Protein AF-A0A832SHQ2-F1 (afdb_monomer_lite)

Structure (mmCIF, N/CA/C/O backbone):
data_AF-A0A832SHQ2-F1
#
_entry.id   AF-A0A832SHQ2-F1
#
loop_
_atom_site.group_PDB
_atom_site.id
_atom_site.type_symbol
_atom_site.label_atom_id
_atom_site.label_alt_id
_atom_site.label_comp_id
_atom_site.label_asym_id
_atom_site.label_entity_id
_atom_site.label_seq_id
_atom_site.pdbx_PDB_ins_code
_atom_site.Cartn_x
_atom_site.Cartn_y
_atom_site.Cartn_z
_atom_site.occupancy
_atom_site.B_iso_or_equiv
_atom_site.auth_seq_id
_atom_site.auth_comp_id
_atom_site.auth_asym_id
_atom_site.auth_atom_id
_atom_site.pdbx_PDB_model_num
ATOM 1 N N . MET A 1 1 ? 9.552 -5.485 8.564 1.00 61.75 1 MET A N 1
ATOM 2 C CA . MET A 1 1 ? 8.106 -5.650 8.291 1.00 61.75 1 MET A CA 1
ATOM 3 C C . MET A 1 1 ? 7.913 -5.801 6.796 1.00 61.75 1 MET A C 1
ATOM 5 O O . MET A 1 1 ? 8.548 -5.066 6.052 1.00 61.75 1 MET A O 1
ATOM 9 N N . THR A 1 2 ? 7.094 -6.752 6.356 1.00 87.62 2 THR A N 1
ATOM 10 C CA . THR A 1 2 ? 6.711 -6.878 4.942 1.00 87.62 2 THR A CA 1
ATOM 11 C C . THR A 1 2 ? 5.451 -6.054 4.672 1.00 87.62 2 THR A C 1
ATOM 13 O O . THR A 1 2 ? 4.715 -5.717 5.604 1.00 87.62 2 THR A O 1
ATOM 16 N N . ALA A 1 3 ? 5.182 -5.735 3.402 1.00 86.06 3 ALA A N 1
ATOM 17 C CA . ALA A 1 3 ? 4.005 -4.953 3.011 1.00 86.06 3 ALA A CA 1
ATOM 18 C C . ALA A 1 3 ? 2.683 -5.587 3.490 1.00 86.06 3 ALA A C 1
ATOM 20 O O . ALA A 1 3 ? 1.771 -4.873 3.894 1.00 86.06 3 ALA A O 1
ATOM 21 N N . GLY A 1 4 ? 2.604 -6.924 3.532 1.00 89.94 4 GLY A N 1
ATOM 22 C CA . GLY A 1 4 ? 1.423 -7.639 4.027 1.00 89.94 4 GLY A CA 1
ATOM 23 C C . GLY A 1 4 ? 1.140 -7.394 5.511 1.00 89.94 4 GLY A C 1
ATOM 24 O O . GLY A 1 4 ? -0.008 -7.179 5.888 1.00 89.94 4 GLY A O 1
ATOM 25 N N . THR A 1 5 ? 2.178 -7.351 6.355 1.00 92.12 5 THR A N 1
ATOM 26 C CA . THR A 1 5 ? 2.012 -7.029 7.781 1.00 92.12 5 THR A CA 1
ATOM 27 C C . THR A 1 5 ? 1.506 -5.602 7.971 1.00 92.12 5 THR A C 1
ATOM 29 O O . THR A 1 5 ? 0.611 -5.377 8.778 1.00 92.12 5 THR A O 1
ATOM 32 N N . VAL A 1 6 ? 2.039 -4.640 7.211 1.00 90.56 6 VAL A N 1
ATOM 33 C CA . VAL A 1 6 ? 1.585 -3.241 7.274 1.00 90.56 6 VAL A CA 1
ATOM 34 C C . VAL A 1 6 ? 0.123 -3.125 6.840 1.00 90.56 6 VAL A C 1
ATOM 36 O O . VAL A 1 6 ? -0.672 -2.500 7.539 1.00 90.56 6 VAL A O 1
ATOM 39 N N . ALA A 1 7 ? -0.248 -3.774 5.733 1.00 90.25 7 ALA A N 1
ATOM 40 C CA . ALA A 1 7 ? -1.612 -3.759 5.217 1.00 90.25 7 ALA A CA 1
ATOM 41 C C . ALA A 1 7 ? -2.618 -4.324 6.230 1.00 90.25 7 ALA A C 1
ATOM 43 O O . ALA A 1 7 ? -3.666 -3.723 6.444 1.00 90.25 7 ALA A O 1
ATOM 44 N N . ALA A 1 8 ? -2.285 -5.435 6.897 1.00 92.25 8 ALA A N 1
ATOM 45 C CA . ALA A 1 8 ? -3.146 -6.024 7.920 1.00 92.25 8 ALA A CA 1
ATOM 46 C C . ALA A 1 8 ? -3.385 -5.072 9.105 1.00 92.25 8 ALA A C 1
ATOM 48 O O . ALA A 1 8 ? -4.518 -4.952 9.570 1.00 92.25 8 ALA A O 1
ATOM 49 N N . ILE A 1 9 ? -2.346 -4.364 9.566 1.00 92.75 9 ILE A N 1
ATOM 50 C CA . ILE A 1 9 ? -2.460 -3.386 10.660 1.00 92.75 9 ILE A CA 1
ATOM 51 C C . ILE A 1 9 ? -3.358 -2.218 10.233 1.00 92.75 9 ILE A C 1
ATOM 53 O O . ILE A 1 9 ? -4.324 -1.912 10.925 1.00 92.75 9 ILE A O 1
ATOM 57 N N . ILE A 1 10 ? -3.088 -1.617 9.069 1.00 91.50 10 ILE A N 1
ATOM 58 C CA . ILE A 1 10 ? -3.862 -0.474 8.560 1.00 91.50 10 ILE A CA 1
ATOM 59 C C . ILE A 1 10 ? -5.334 -0.857 8.355 1.00 91.50 10 ILE A C 1
ATOM 61 O O . ILE A 1 10 ? -6.218 -0.130 8.797 1.00 91.50 10 ILE A O 1
ATOM 65 N N . LEU A 1 11 ? -5.615 -2.010 7.738 1.00 91.94 11 LEU A N 1
ATOM 66 C CA . LEU A 1 11 ? -6.987 -2.484 7.522 1.00 91.94 11 LEU A CA 1
ATOM 67 C C . LEU A 1 11 ? -7.726 -2.729 8.842 1.00 91.94 11 LEU A C 1
ATOM 69 O O . LEU A 1 11 ? -8.889 -2.354 8.970 1.00 91.94 11 LEU A O 1
ATOM 73 N N . THR A 1 12 ? -7.055 -3.325 9.829 1.00 93.88 12 THR A N 1
ATOM 74 C CA . THR A 1 12 ? -7.645 -3.564 11.154 1.00 93.88 12 THR A CA 1
ATOM 75 C C . THR A 1 12 ? -7.963 -2.246 11.860 1.00 93.88 12 THR A C 1
ATOM 77 O O . THR A 1 12 ? -9.049 -2.101 12.419 1.00 93.88 12 THR A O 1
ATOM 80 N N . ASP A 1 13 ? -7.060 -1.266 11.798 1.00 92.38 13 ASP A N 1
ATOM 81 C CA . ASP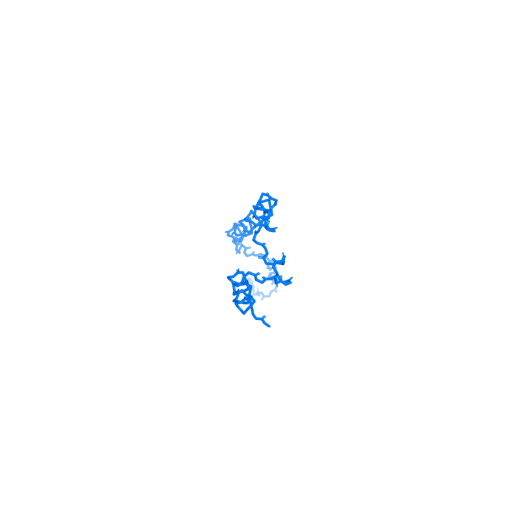 A 1 13 ? -7.275 0.052 12.402 1.00 92.38 13 ASP A CA 1
ATOM 82 C C . ASP A 1 13 ? -8.417 0.818 11.726 1.00 92.38 13 ASP A C 1
ATOM 84 O O . ASP A 1 13 ? -9.242 1.402 12.428 1.00 92.38 13 ASP A O 1
ATOM 88 N N . ILE A 1 14 ? -8.540 0.737 10.396 1.00 91.25 14 ILE A N 1
ATOM 89 C CA . ILE A 1 14 ? -9.673 1.313 9.652 1.00 91.25 14 ILE A CA 1
ATOM 90 C C . ILE A 1 14 ? -11.000 0.696 10.118 1.00 91.25 14 ILE A C 1
ATOM 92 O O . ILE A 1 14 ? -11.952 1.429 10.377 1.00 91.25 14 ILE A O 1
ATOM 96 N N . ILE A 1 15 ? -11.068 -0.633 10.271 1.00 93.81 15 ILE A N 1
ATOM 97 C CA . ILE A 1 15 ? -12.282 -1.335 10.734 1.00 93.81 15 ILE A CA 1
ATOM 98 C C . ILE A 1 15 ? -12.651 -0.925 12.167 1.00 93.81 15 ILE A C 1
ATOM 100 O O . ILE A 1 15 ? -13.829 -0.776 12.486 1.00 93.81 15 ILE A O 1
ATOM 104 N N . LEU A 1 16 ? -11.654 -0.725 13.031 1.00 95.44 16 LEU A N 1
ATOM 105 C CA . LEU A 1 16 ? -11.845 -0.312 14.424 1.00 95.44 16 LEU A CA 1
ATOM 106 C C . LEU A 1 16 ? -12.020 1.209 14.598 1.00 95.44 16 LEU A C 1
ATOM 108 O O . LEU A 1 16 ? -12.202 1.662 15.728 1.00 95.44 16 LEU A O 1
ATOM 112 N N . GLY A 1 17 ? -11.942 1.996 13.519 1.00 90.88 17 GLY A N 1
ATOM 113 C CA . GLY A 1 17 ? -12.038 3.459 13.559 1.00 90.88 17 GLY A CA 1
ATOM 114 C C . GLY A 1 17 ? -10.858 4.149 14.254 1.00 90.88 17 GLY A C 1
ATOM 115 O O . GLY A 1 17 ? -11.009 5.254 14.775 1.00 90.88 17 GLY A O 1
ATOM 116 N N . LYS A 1 18 ? -9.690 3.502 14.306 1.00 89.69 18 LYS A N 1
ATOM 117 C CA . LYS A 1 18 ? -8.468 4.040 14.916 1.00 89.69 18 LYS A CA 1
ATOM 118 C C . LYS A 1 18 ? -7.640 4.794 13.880 1.00 89.69 18 LYS A C 1
ATOM 120 O O . LYS A 1 18 ? -7.549 4.385 12.727 1.00 89.69 18 LYS A O 1
ATOM 125 N N . SER A 1 19 ? -6.997 5.882 14.300 1.00 83.44 19 SER A N 1
ATOM 126 C CA . SER A 1 19 ? -6.030 6.582 13.457 1.00 83.44 19 SER A CA 1
ATOM 127 C C . SER A 1 19 ? -4.709 5.812 13.406 1.00 83.44 19 SER A C 1
ATOM 129 O O . SER A 1 19 ? -4.196 5.367 14.435 1.00 83.44 19 SER A O 1
ATOM 131 N N . ASN A 1 20 ? -4.145 5.664 12.205 1.00 84.06 20 ASN A N 1
ATOM 132 C CA . ASN A 1 20 ? -2.878 4.972 11.991 1.00 84.06 20 ASN A CA 1
ATOM 133 C C . ASN A 1 20 ? -1.855 5.919 11.327 1.00 84.06 20 ASN A C 1
ATOM 135 O O . ASN A 1 20 ? -2.148 6.478 10.269 1.00 84.06 20 ASN A O 1
ATOM 139 N N . PRO A 1 21 ? -0.642 6.094 11.888 1.00 85.25 21 PRO A N 1
ATOM 140 C CA . PRO A 1 21 ? 0.377 6.997 11.336 1.00 85.25 21 PRO A CA 1
ATOM 141 C C . PRO A 1 21 ? 0.869 6.601 9.934 1.00 85.25 21 PRO A C 1
ATOM 143 O O . PRO A 1 21 ? 1.412 7.430 9.210 1.00 85.25 21 PRO A O 1
ATOM 146 N N . TRP A 1 22 ? 0.669 5.350 9.522 1.00 83.38 22 TRP A N 1
ATOM 147 C CA . TRP A 1 22 ? 1.030 4.855 8.194 1.00 83.38 22 TRP A CA 1
ATOM 148 C C . TRP A 1 22 ? -0.050 5.118 7.141 1.00 83.38 22 TRP A C 1
ATOM 150 O O . TRP A 1 22 ? 0.189 4.898 5.956 1.00 83.38 22 TRP A O 1
ATOM 160 N N . GLN A 1 23 ? -1.222 5.613 7.540 1.00 81.50 23 GLN A N 1
ATOM 161 C CA . GLN A 1 23 ? -2.356 5.808 6.641 1.00 81.50 23 GLN A CA 1
ATOM 162 C C . GLN A 1 23 ? -2.058 6.817 5.521 1.00 81.50 23 GLN A C 1
ATOM 164 O O . GLN A 1 23 ? -2.464 6.587 4.391 1.00 81.50 23 GLN A O 1
ATOM 169 N N . GLU A 1 24 ? -1.288 7.876 5.790 1.00 80.50 24 GLU A N 1
ATOM 170 C CA . GLU A 1 24 ? -0.899 8.869 4.773 1.00 80.50 24 GLU A CA 1
ATOM 171 C C . GLU A 1 24 ? 0.043 8.282 3.7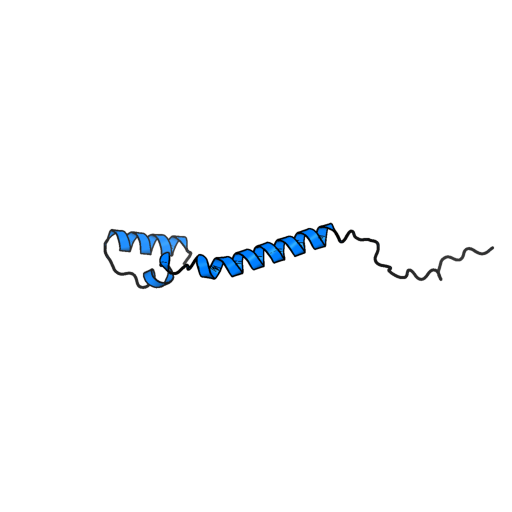06 1.00 80.50 24 GLU A C 1
ATOM 173 O O . GLU A 1 24 ? -0.053 8.593 2.519 1.00 80.50 24 GLU A O 1
ATOM 178 N N . VAL A 1 25 ? 0.955 7.399 4.120 1.00 85.00 25 VAL A N 1
ATOM 179 C CA . VAL A 1 25 ? 1.947 6.788 3.223 1.00 85.00 25 VAL A CA 1
ATOM 180 C C . VAL A 1 25 ? 1.296 5.755 2.304 1.00 85.00 25 VAL A C 1
ATOM 182 O O . VAL A 1 25 ? 1.695 5.624 1.146 1.00 85.00 25 VAL A O 1
ATOM 185 N N . TYR A 1 26 ? 0.296 5.037 2.818 1.00 82.44 26 TYR A N 1
ATOM 186 C CA . TYR A 1 26 ? -0.438 3.989 2.106 1.00 82.44 26 TYR A CA 1
ATOM 187 C C . TYR A 1 26 ? -1.781 4.467 1.541 1.00 82.44 26 TYR A C 1
ATOM 189 O O . TYR A 1 26 ? -2.586 3.642 1.105 1.00 82.44 26 TYR A O 1
ATOM 197 N N . ASP A 1 27 ? -2.023 5.778 1.524 1.00 82.06 27 ASP A N 1
ATOM 198 C CA . ASP A 1 27 ? -3.238 6.345 0.958 1.00 82.06 27 ASP A CA 1
ATOM 199 C C . ASP A 1 27 ? -3.307 6.065 -0.560 1.00 82.06 27 ASP A C 1
ATOM 201 O O . ASP A 1 27 ? -2.395 6.442 -1.307 1.00 82.06 27 ASP A O 1
ATOM 205 N N . PRO A 1 28 ? -4.371 5.403 -1.053 1.00 79.56 28 PRO A N 1
ATOM 206 C CA . PRO A 1 28 ? -4.488 5.058 -2.467 1.00 79.56 28 PRO A CA 1
ATOM 207 C C . PRO A 1 28 ? -4.729 6.284 -3.360 1.00 79.56 28 PRO A C 1
ATOM 209 O O . PRO A 1 28 ? -4.395 6.241 -4.546 1.00 79.56 28 PRO A O 1
ATOM 212 N N . TYR A 1 29 ? -5.256 7.388 -2.819 1.00 79.81 29 TYR A N 1
ATOM 213 C CA . TYR A 1 29 ? -5.468 8.637 -3.559 1.00 79.81 29 TYR A CA 1
ATOM 214 C C . TYR A 1 29 ? -4.176 9.441 -3.748 1.00 79.81 29 TYR A C 1
ATOM 216 O O . TYR A 1 29 ? -4.130 10.345 -4.586 1.00 79.81 29 TYR A O 1
ATOM 224 N N . ARG A 1 30 ? -3.092 9.079 -3.049 1.00 74.75 30 ARG A N 1
ATOM 225 C CA . ARG A 1 30 ? -1.747 9.623 -3.284 1.00 74.75 30 ARG A CA 1
ATOM 226 C C . ARG A 1 30 ? -1.247 9.346 -4.703 1.00 74.75 30 ARG A C 1
ATOM 228 O O . ARG A 1 30 ? -0.414 10.092 -5.223 1.00 74.75 30 ARG A O 1
ATOM 235 N N . PHE A 1 31 ? -1.735 8.285 -5.343 1.00 71.62 31 PHE A N 1
ATOM 236 C CA . PHE A 1 31 ? -1.404 7.996 -6.730 1.00 71.62 31 PHE A CA 1
ATOM 237 C C . PHE A 1 31 ? -2.195 8.919 -7.662 1.00 71.62 31 PHE A C 1
ATOM 239 O O . PHE A 1 31 ? -3.420 8.874 -7.710 1.00 71.62 31 PHE A O 1
ATOM 246 N N . LYS A 1 32 ? -1.485 9.750 -8.433 1.00 74.25 32 LYS A N 1
ATOM 247 C CA . LYS A 1 32 ? -2.069 10.643 -9.442 1.00 74.25 32 LYS A CA 1
ATOM 248 C C . LYS A 1 32 ? -1.927 10.021 -10.838 1.00 74.25 32 LYS A C 1
ATOM 250 O O . LYS A 1 32 ? -0.952 10.311 -11.537 1.00 74.25 32 LYS A O 1
ATOM 255 N N . PRO A 1 33 ? -2.887 9.193 -11.291 1.00 65.94 33 PRO A N 1
ATOM 256 C CA . PRO A 1 33 ? -2.762 8.424 -12.532 1.00 65.94 33 PRO A CA 1
ATOM 257 C C . PRO A 1 33 ? -2.531 9.293 -13.774 1.00 65.94 33 PRO A C 1
ATOM 259 O O . PRO A 1 33 ? -1.838 8.876 -14.696 1.00 65.94 33 PRO A O 1
ATOM 262 N N . ILE A 1 34 ? -3.052 10.522 -13.785 1.00 67.19 34 ILE A N 1
ATOM 263 C CA . ILE A 1 34 ? -2.912 11.461 -14.906 1.00 67.19 34 ILE A CA 1
ATOM 264 C C . ILE A 1 34 ? -1.466 11.970 -15.043 1.00 67.19 34 ILE A C 1
ATOM 266 O O . ILE A 1 34 ? -0.949 12.068 -16.155 1.00 67.19 34 ILE A O 1
ATOM 270 N N . GLU A 1 35 ? -0.789 12.257 -13.928 1.00 66.69 35 GLU A N 1
ATOM 271 C CA . GLU A 1 35 ? 0.619 12.681 -13.933 1.00 66.69 35 GLU A CA 1
ATOM 272 C C . GLU A 1 35 ? 1.549 11.489 -14.219 1.00 66.69 35 GLU A C 1
ATOM 274 O O . GLU A 1 35 ? 2.510 11.616 -14.981 1.00 66.69 35 GLU A O 1
ATOM 279 N N . SER A 1 36 ? 1.225 10.303 -13.691 1.00 63.97 36 SER A N 1
ATOM 280 C CA . SER A 1 36 ? 1.992 9.070 -13.913 1.00 63.97 36 SER A CA 1
ATOM 281 C C . SER A 1 36 ? 1.856 8.498 -15.328 1.00 63.97 36 SER A C 1
ATOM 283 O O . SER A 1 36 ? 2.765 7.809 -15.789 1.00 63.97 36 SER A O 1
ATOM 285 N N . ALA A 1 37 ? 0.776 8.805 -16.055 1.00 64.19 37 ALA A N 1
ATOM 286 C CA . ALA A 1 37 ? 0.544 8.290 -17.406 1.00 64.19 37 ALA A CA 1
ATOM 287 C C . ALA A 1 37 ? 1.665 8.661 -18.389 1.00 64.19 37 ALA A C 1
ATOM 289 O O . ALA A 1 37 ? 2.051 7.838 -19.216 1.00 64.19 37 ALA A O 1
ATOM 290 N N . LYS A 1 38 ? 2.237 9.869 -18.276 1.00 66.81 38 LYS A N 1
ATOM 291 C CA . LYS A 1 38 ? 3.360 10.304 -19.128 1.00 66.81 38 LYS A CA 1
ATOM 292 C C . LYS A 1 38 ? 4.608 9.451 -18.909 1.00 66.81 38 LYS A C 1
ATOM 294 O O . LYS A 1 38 ? 5.257 9.078 -19.880 1.00 66.81 38 LYS A O 1
ATOM 299 N N . ILE A 1 39 ? 4.903 9.126 -17.651 1.00 70.19 39 ILE A N 1
ATOM 300 C CA . ILE A 1 39 ? 6.068 8.323 -17.257 1.00 70.19 39 ILE A CA 1
ATOM 301 C C . ILE A 1 39 ? 5.870 6.865 -17.680 1.00 70.19 39 ILE A C 1
ATOM 303 O O . ILE A 1 39 ? 6.774 6.254 -18.243 1.00 70.19 39 ILE A O 1
ATOM 307 N N . ILE A 1 40 ? 4.671 6.314 -17.474 1.00 72.88 40 ILE A N 1
ATOM 308 C CA . ILE A 1 40 ? 4.351 4.949 -17.908 1.00 72.88 40 ILE A CA 1
ATOM 309 C C . ILE A 1 40 ? 4.440 4.847 -19.434 1.00 72.88 40 ILE A C 1
ATOM 311 O O . ILE A 1 40 ? 5.065 3.923 -19.949 1.00 72.88 40 ILE A O 1
ATOM 315 N N . LEU A 1 41 ? 3.891 5.814 -20.174 1.00 74.50 41 LEU A N 1
ATOM 316 C CA . LEU A 1 41 ? 3.935 5.800 -21.634 1.00 74.50 41 LEU A CA 1
ATOM 317 C C . LEU A 1 41 ? 5.363 5.969 -22.172 1.00 74.50 41 LEU A C 1
ATOM 319 O O . LEU A 1 41 ? 5.733 5.279 -23.122 1.00 74.50 41 LEU A O 1
ATOM 323 N N . SER A 1 42 ? 6.187 6.830 -21.562 1.00 72.06 42 SER A N 1
ATOM 324 C CA . SER A 1 42 ? 7.595 6.965 -21.949 1.00 72.06 42 SER A CA 1
ATOM 325 C C . SER A 1 42 ? 8.382 5.686 -21.679 1.00 72.06 42 SER A C 1
ATOM 327 O O . SER A 1 42 ? 9.145 5.263 -22.543 1.00 72.06 42 SER A O 1
ATOM 329 N N . GL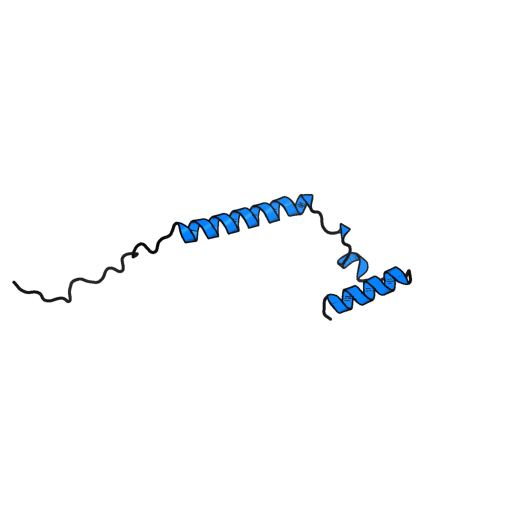N A 1 43 ? 8.153 5.024 -20.540 1.00 74.50 43 GLN A N 1
ATOM 330 C CA . GLN A 1 43 ? 8.821 3.759 -20.223 1.00 74.50 43 GLN A CA 1
ATOM 331 C C . GLN A 1 43 ? 8.372 2.611 -21.130 1.00 74.50 43 GLN A C 1
ATOM 333 O O . GLN A 1 43 ? 9.212 1.855 -21.609 1.00 74.50 43 GLN A O 1
ATOM 338 N N . VAL A 1 44 ? 7.079 2.508 -21.445 1.00 73.75 44 VAL A N 1
ATOM 339 C CA . VAL A 1 44 ? 6.571 1.521 -22.413 1.00 73.75 44 VAL A CA 1
ATOM 340 C C . VAL A 1 44 ? 7.151 1.780 -23.804 1.00 73.75 44 VAL A C 1
ATOM 342 O O . VAL A 1 44 ? 7.561 0.844 -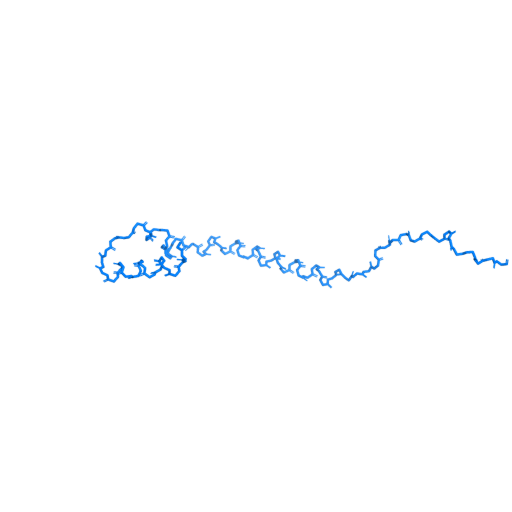24.493 1.00 73.75 44 VAL A O 1
ATOM 345 N N . ALA A 1 45 ? 7.244 3.043 -24.221 1.00 72.81 45 ALA A N 1
ATOM 346 C CA . ALA A 1 45 ? 7.816 3.408 -25.510 1.00 72.81 45 ALA A CA 1
ATOM 347 C C . ALA A 1 45 ? 9.331 3.141 -25.580 1.00 72.81 45 ALA A C 1
ATOM 349 O O . ALA A 1 45 ? 9.831 2.735 -26.628 1.00 72.81 45 ALA A O 1
ATOM 350 N N . GLU A 1 46 ? 10.075 3.359 -24.496 1.00 70.69 46 GLU A N 1
ATOM 351 C CA . GLU A 1 46 ? 11.505 3.042 -24.415 1.00 70.69 46 GLU A CA 1
ATOM 352 C C . GLU A 1 46 ? 11.753 1.530 -24.386 1.00 70.69 46 GLU A C 1
ATOM 354 O O . GLU A 1 46 ? 12.554 1.028 -25.174 1.00 70.69 46 GLU A O 1
ATOM 359 N N . ALA A 1 47 ? 10.989 0.782 -23.585 1.00 72.25 47 ALA A N 1
ATOM 360 C CA . ALA A 1 47 ? 11.044 -0.678 -23.552 1.00 72.25 47 ALA A CA 1
ATOM 361 C C . ALA A 1 47 ? 10.716 -1.293 -24.923 1.00 72.25 47 ALA A C 1
ATOM 363 O O . ALA A 1 47 ? 11.399 -2.211 -25.369 1.00 72.25 47 ALA A O 1
ATOM 364 N N . THR A 1 48 ? 9.729 -0.743 -25.638 1.00 68.06 48 THR A N 1
ATOM 365 C CA . THR A 1 48 ? 9.370 -1.195 -26.994 1.00 68.06 48 THR A CA 1
ATOM 366 C C . THR A 1 48 ? 10.464 -0.868 -28.013 1.00 68.06 48 THR A C 1
ATOM 368 O O . THR A 1 48 ? 10.773 -1.702 -28.863 1.00 68.06 48 THR A O 1
ATOM 371 N N . ARG A 1 49 ? 11.096 0.314 -27.927 1.00 64.56 49 ARG A N 1
ATOM 372 C CA . ARG A 1 49 ? 12.247 0.668 -28.780 1.00 64.56 49 ARG A CA 1
ATOM 373 C C . ARG A 1 49 ? 13.446 -0.236 -28.528 1.00 64.56 49 ARG A C 1
ATOM 375 O O . ARG A 1 49 ? 14.057 -0.678 -29.492 1.00 64.56 49 ARG A O 1
ATOM 382 N N . SER A 1 50 ? 13.757 -0.523 -27.267 1.00 67.06 50 SER A N 1
ATOM 383 C CA . SER A 1 50 ? 14.824 -1.453 -26.892 1.00 67.06 50 SER A CA 1
ATOM 384 C C . SER A 1 50 ? 14.530 -2.862 -27.420 1.00 67.06 50 SER A C 1
ATOM 386 O O . SER A 1 50 ? 15.361 -3.457 -28.097 1.00 67.06 50 SER A O 1
ATOM 388 N N . PHE A 1 51 ? 13.297 -3.346 -27.249 1.00 66.88 51 PHE A N 1
ATOM 389 C CA . PHE A 1 51 ? 12.874 -4.667 -27.720 1.00 66.88 51 PHE A CA 1
ATOM 390 C C . PHE A 1 51 ? 12.891 -4.817 -29.253 1.00 66.88 51 PHE A C 1
ATOM 392 O O . PHE A 1 51 ? 13.258 -5.869 -29.776 1.00 66.88 51 PHE A O 1
ATOM 399 N N . VAL A 1 52 ? 12.506 -3.774 -29.998 1.00 64.62 52 VAL A N 1
ATOM 400 C CA . VAL A 1 52 ? 12.578 -3.766 -31.471 1.00 64.62 52 VAL A CA 1
ATOM 401 C C . VAL A 1 52 ? 14.010 -3.552 -31.962 1.00 64.62 52 VAL A C 1
ATOM 403 O O . VAL A 1 52 ? 14.407 -4.176 -32.943 1.00 64.62 52 VAL A O 1
ATOM 406 N N . GLY A 1 53 ? 14.796 -2.715 -31.283 1.00 63.09 53 GLY A N 1
ATOM 407 C CA . GLY A 1 53 ? 16.211 -2.499 -31.580 1.00 63.09 53 GLY A CA 1
ATOM 408 C C . GLY A 1 53 ? 17.021 -3.788 -31.480 1.00 63.09 53 GLY A C 1
ATOM 409 O O . GLY A 1 53 ? 17.765 -4.094 -32.406 1.00 63.09 53 GLY A O 1
ATOM 410 N N . ASP A 1 54 ? 16.781 -4.582 -30.434 1.00 60.72 54 ASP A N 1
ATOM 411 C CA . ASP A 1 54 ? 17.418 -5.886 -30.213 1.00 60.72 54 ASP A CA 1
ATOM 412 C C . ASP A 1 54 ? 17.044 -6.908 -31.308 1.00 60.72 54 ASP A C 1
ATOM 414 O O . ASP A 1 54 ? 17.886 -7.663 -31.791 1.00 60.72 54 ASP A O 1
ATOM 418 N N . ARG A 1 55 ? 15.792 -6.869 -31.796 1.00 60.72 55 ARG A N 1
ATOM 419 C CA . ARG A 1 55 ? 15.323 -7.730 -32.899 1.00 60.72 55 ARG A CA 1
ATOM 420 C C . ARG A 1 55 ? 15.805 -7.301 -34.288 1.00 60.72 55 ARG A C 1
ATOM 422 O O . ARG A 1 55 ? 15.879 -8.154 -35.171 1.00 60.72 55 ARG A O 1
ATOM 429 N N . ASN A 1 56 ? 16.119 -6.021 -34.501 1.00 47.78 56 ASN A N 1
ATOM 430 C CA . ASN A 1 56 ? 16.618 -5.507 -35.785 1.00 47.78 56 ASN A CA 1
ATOM 431 C C . ASN A 1 56 ? 18.154 -5.456 -35.858 1.00 47.78 56 ASN A C 1
ATOM 433 O O . ASN A 1 56 ? 18.715 -5.393 -36.953 1.00 47.78 56 ASN A O 1
ATOM 437 N N . SER A 1 57 ? 18.851 -5.535 -34.722 1.00 55.34 57 SER A N 1
ATOM 438 C CA . SER A 1 57 ? 20.261 -5.909 -34.667 1.00 55.34 57 SER A CA 1
ATOM 439 C C . SER A 1 57 ? 20.390 -7.428 -34.727 1.00 55.34 57 SER A C 1
ATOM 441 O O . SER A 1 57 ? 20.677 -8.097 -33.738 1.00 55.34 57 SER A O 1
ATOM 443 N N . LEU A 1 58 ? 20.218 -7.990 -35.923 1.00 55.03 58 LEU A N 1
ATOM 444 C CA . LEU A 1 58 ? 20.856 -9.270 -36.217 1.00 55.03 58 LEU A CA 1
ATOM 445 C C . LEU A 1 58 ? 22.349 -9.145 -35.851 1.00 55.03 58 LEU A C 1
ATOM 447 O O . LEU A 1 58 ? 22.942 -8.096 -36.133 1.00 55.03 58 LEU A O 1
ATOM 451 N N . PRO A 1 59 ? 22.995 -10.175 -35.272 1.00 50.16 59 PRO A N 1
ATOM 452 C CA . PRO A 1 59 ? 24.444 -10.212 -35.169 1.00 50.16 59 PRO A CA 1
ATOM 453 C C . PRO A 1 59 ? 25.010 -10.390 -36.583 1.00 50.16 59 PRO A C 1
ATOM 455 O O . PRO A 1 59 ? 25.424 -11.473 -36.991 1.00 50.16 59 PRO A O 1
ATOM 458 N N . ILE A 1 60 ? 25.010 -9.315 -37.368 1.00 55.88 60 ILE A N 1
ATOM 459 C CA . ILE A 1 60 ? 25.798 -9.228 -38.585 1.00 55.88 60 ILE A CA 1
ATOM 460 C C . ILE A 1 60 ? 27.224 -9.094 -38.082 1.00 55.88 60 ILE A C 1
ATOM 462 O O . ILE A 1 60 ? 27.644 -7.998 -37.717 1.00 55.88 60 ILE A O 1
ATOM 466 N N . TRP A 1 61 ? 27.887 -10.250 -37.954 1.00 49.16 61 TRP A N 1
ATOM 467 C CA . TRP A 1 61 ? 29.323 -10.454 -37.788 1.00 49.16 61 TRP A CA 1
ATOM 468 C C . TRP A 1 61 ? 30.103 -9.144 -37.856 1.00 49.16 61 TRP A C 1
ATOM 470 O O . TRP A 1 61 ? 30.566 -8.713 -38.914 1.00 49.16 61 TRP A O 1
ATOM 480 N N . ARG A 1 62 ? 30.202 -8.473 -36.704 1.00 44.72 62 ARG A N 1
ATOM 481 C CA . ARG A 1 62 ? 30.909 -7.208 -36.593 1.00 44.72 62 ARG A CA 1
ATOM 482 C C . ARG A 1 62 ? 32.384 -7.530 -36.678 1.00 44.72 62 ARG A C 1
ATOM 484 O O . ARG A 1 62 ? 32.974 -7.903 -35.673 1.00 44.72 62 ARG A O 1
ATOM 491 N N . HIS A 1 63 ? 32.914 -7.434 -37.897 1.00 50.50 63 HIS A N 1
ATOM 492 C CA . HIS A 1 63 ? 34.322 -7.436 -38.279 1.00 50.50 63 HIS A CA 1
ATOM 493 C C . HIS A 1 63 ? 35.288 -7.399 -37.083 1.00 50.50 63 HIS A C 1
ATOM 495 O O . HIS A 1 63 ? 35.854 -6.361 -36.742 1.00 50.50 63 HIS A O 1
ATOM 501 N N . HIS A 1 64 ? 35.545 -8.561 -36.482 1.00 43.22 64 HIS A N 1
ATOM 502 C CA . HIS A 1 64 ? 36.897 -8.840 -36.045 1.00 43.22 64 HIS A CA 1
ATOM 503 C C . HIS A 1 64 ? 37.686 -8.952 -37.341 1.00 43.22 64 HIS A C 1
ATOM 505 O O . HIS A 1 64 ? 37.462 -9.866 -38.134 1.00 43.22 64 HIS A O 1
ATOM 511 N N . LYS A 1 65 ? 38.550 -7.965 -37.600 1.00 50.03 65 LYS A N 1
ATOM 512 C CA . LYS A 1 65 ? 39.670 -8.144 -38.519 1.00 50.03 65 LYS A CA 1
ATOM 513 C C . LYS A 1 65 ? 40.439 -9.364 -38.016 1.00 50.03 65 LYS A C 1
ATOM 515 O O . LYS A 1 65 ? 41.297 -9.236 -37.151 1.00 50.03 65 LYS A O 1
ATOM 520 N N . PHE A 1 66 ? 40.097 -10.543 -38.521 1.00 46.81 66 PHE A N 1
ATOM 521 C CA . PHE A 1 66 ? 40.997 -11.677 -38.484 1.00 46.81 66 PHE A CA 1
ATOM 522 C C . PHE A 1 66 ? 42.189 -11.284 -39.359 1.00 46.81 66 PHE A C 1
ATOM 524 O O . PHE A 1 66 ? 41.989 -10.986 -40.540 1.00 46.81 66 PHE A O 1
ATOM 531 N N . PRO A 1 67 ? 43.408 -11.193 -38.806 1.00 40.78 67 PRO A N 1
ATOM 532 C CA . PRO A 1 67 ? 44.580 -10.937 -39.619 1.00 40.78 67 PRO A CA 1
ATOM 533 C C . PRO A 1 67 ? 44.790 -12.155 -40.521 1.00 40.78 67 PRO A C 1
ATOM 535 O O . PRO A 1 67 ? 45.201 -13.219 -40.061 1.00 40.78 67 PRO A O 1
ATOM 538 N N . LEU A 1 68 ? 44.503 -12.005 -41.816 1.00 51.50 68 LEU A N 1
ATOM 539 C CA . LEU A 1 68 ? 44.771 -13.014 -42.849 1.00 51.50 68 LEU A CA 1
ATOM 540 C C . LEU A 1 68 ? 46.275 -13.117 -43.182 1.00 51.50 68 LEU A C 1
ATOM 542 O O . LEU A 1 68 ? 46.647 -13.355 -44.323 1.00 51.50 68 LEU A O 1
ATOM 546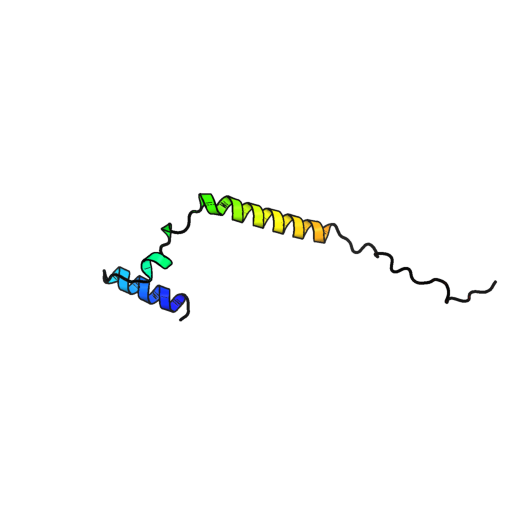 N N . GLU A 1 69 ? 47.150 -12.950 -42.190 1.00 48.44 69 GLU A N 1
ATOM 547 C CA . GLU A 1 69 ? 48.610 -13.052 -42.342 1.00 48.44 69 GLU A CA 1
ATOM 548 C C . GLU A 1 69 ? 49.154 -14.412 -41.861 1.00 48.44 69 GLU A C 1
ATOM 550 O O . GLU A 1 69 ? 50.353 -14.662 -41.895 1.00 48.44 69 GLU A O 1
ATOM 555 N N . LYS A 1 70 ? 48.289 -15.333 -41.410 1.00 48.38 70 LYS A N 1
ATOM 556 C CA . LYS A 1 70 ? 48.715 -16.641 -40.872 1.00 48.38 70 LYS A CA 1
ATOM 557 C C . LYS A 1 70 ? 48.050 -17.859 -41.505 1.00 48.38 70 LYS A C 1
ATOM 559 O O . LYS A 1 70 ? 47.899 -18.883 -40.848 1.00 48.38 70 LYS A O 1
ATOM 564 N N . VAL A 1 71 ? 47.698 -17.789 -42.785 1.00 52.22 71 VAL A N 1
ATOM 565 C CA . VAL A 1 71 ? 47.426 -19.004 -43.567 1.00 52.22 71 VAL A CA 1
ATOM 566 C C . VAL A 1 71 ? 48.326 -18.976 -44.789 1.00 52.22 71 VAL A C 1
ATOM 568 O O . VAL A 1 71 ? 47.991 -18.411 -45.825 1.00 52.22 71 VAL A O 1
ATOM 571 N N . GLY A 1 72 ? 49.518 -19.548 -44.613 1.00 50.56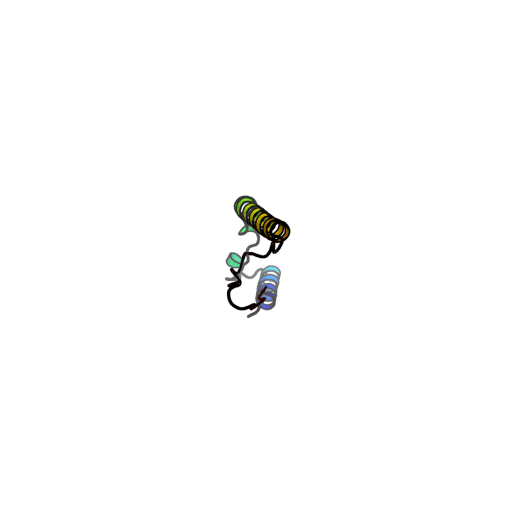 72 GLY A N 1
ATOM 572 C CA . GLY A 1 72 ? 50.479 -19.790 -45.678 1.00 50.56 72 GLY A CA 1
ATOM 573 C C . GLY A 1 72 ? 49.927 -20.788 -46.689 1.00 50.56 72 GLY A C 1
ATOM 574 O O . GLY A 1 72 ? 50.202 -21.980 -46.604 1.00 50.56 72 GLY A O 1
ATOM 575 N N . LEU A 1 73 ? 49.166 -20.288 -47.658 1.00 42.59 73 LEU A N 1
ATOM 576 C CA . LEU A 1 73 ? 48.896 -20.982 -48.910 1.00 42.59 73 LEU A CA 1
ATOM 577 C C . LEU A 1 73 ? 49.741 -20.322 -49.997 1.00 42.59 73 LEU A C 1
ATOM 579 O O . LEU A 1 73 ? 49.345 -19.353 -50.643 1.00 42.59 73 LEU A O 1
ATOM 583 N N . SER A 1 74 ? 50.956 -20.862 -50.109 1.00 39.88 74 SER A N 1
ATOM 584 C CA . SER A 1 74 ? 51.856 -20.718 -51.248 1.00 39.88 74 SER A CA 1
ATOM 585 C C . SER A 1 74 ? 51.130 -21.132 -52.530 1.00 39.88 74 SER A C 1
ATOM 587 O O . SER A 1 74 ? 50.450 -22.160 -52.547 1.00 39.88 74 SER A O 1
ATOM 589 N N . LYS A 1 75 ? 51.302 -20.346 -53.595 1.00 40.38 75 LYS A N 1
ATOM 590 C CA . LYS A 1 75 ? 51.353 -20.926 -54.942 1.00 40.38 75 LYS A CA 1
ATOM 591 C C . LYS A 1 75 ? 52.647 -21.713 -55.108 1.00 40.38 75 LYS A C 1
ATOM 593 O O . LYS A 1 75 ? 53.613 -21.387 -54.378 1.00 40.38 75 LYS A O 1
#

Secondary structure (DSSP, 8-state):
--HHHHHHHHHHHHHTT---TTTTTT-GGG--HHHHHHHHHHHHHHHHHHHHHHHH-----------TTS-----

Radius of gyration: 28.79 Å; chains: 1; bounding box: 64×34×70 Å

Sequence (75 aa):
MTAGTVAAIILTDIILGKSNPWQEVYDPYRFKPIESAKIILSQVAEATRSFVGDRNSLPIWRHHKFPLEKVGLSK

Foldseek 3Di:
DDPVVVVVVVVVCVVVVHDDPCCVVPPPVVDDCVVCVVVVVVVVVVVVCVVVVVVVPDPPPPDPPPPPPPDPPDD

Organism: NCBI:txid2214

pLDDT: mean 70.26, std 16.39, range [39.88, 95.44]

=== Feature glossary ===
Key to the feature types in this record:

Secondary structure (8-state, DSSP). Secondary structure is the local, repeating backbone conformation. DSSP classifies it into eight states by reading the hydrogen-bond network: three helix types (H, G, I), two β types (E, B), two non-regular types (T, S), and unstructured coil (-).

Backbone torsions (φ/ψ). Backbone dihedral angles. Every residue except chain termini has a φ (preceding-C → N → Cα → C) and a ψ (N → Cα → C → next-N). They are reported in degrees following the IUPAC sign convention. Secondary structure is essentially a statement about which (φ, ψ) basin each residue occupies.

Predicted aligned error. Predicted Aligned Error (PAE) is an AlphaFold confidence matrix: entry (i, j) is the expected error in the position of residue j, in ångströms, when the prediction is superimposed on the true structure at residue i. Low PAE within a block of residues means that block is internally rigid and well-predicted; high PAE between two blocks means their relative placement is uncertain even if each block individually is confident.

B-factor. B-factor (Debye–Waller factor) reflects atomic displacement in the crystal lattice. It is an experimental observable (units Å²), not a prediction; low values mean the atom is pinned down, high values mean it moves or is heterogeneous across the crystal.

Secondary structure (3-state, P-SEA). Three-state secondary structure (P-SEA) collapses the eight DSSP classes into helix (a), strand (b), and coil (c). P-SEA assigns these from Cα geometry alone — distances and angles — without requiring backbone oxygens, so it works on any Cα trace.

Sequence. Primary structure: the covalent order of the twenty standard amino acids along the backbone. Two proteins with the same sequence will (almost always) fold to the same structure; two with 30% identity often share a fold but not the details.

pLDDT. pLDDT is the predicted lDDT-Cα score: AlphaFold's confidence that the local environment of each residue (all inter-atomic distances within 15 Å) is correctly placed. It is a per-residue number between 0 and 100, with higher meaning more reliable.

InterPro / GO / CATH / organism. Functional annotations link the protein to curated databases. InterPro entries identify conserved domains and families by matching the sequence against member-database signatures (Pfam, PROSITE, CDD, …). Gene Ontology (GO) terms describe molecular function, biological process, and cellular component in a controlled vocabulary. CATH places the structure in a hierarchical fold classification (Class/Architecture/Topology/Homologous-superfamily). The organism is the source species.

Contact-map, Ramachandran, and PAE plots. Three diagnostic plots accompany the record. The Cα contact map visualizes the tertiary structure as a 2D adjacency matrix (8 Å cutoff, sequence-local contacts suppressed). The Ramachandran plot shows the distribution of backbone (φ, ψ) torsions, with points in the α and β basins reflecting secondary structure content. The PAE plot shows AlphaFold's inter-residue confidence as a color matrix.

mmCIF coordinates. The mmCIF table is the protein's shape written out atom by atom. For each backbone N, Cα, C, and carbonyl O, it records an (x, y, z) coordinate triple in Å plus the residue type, chain letter, and residue number.

Radius of gyration, Cα contacts, bounding box. Three whole-structure scalars: the radius of gyration (RMS distance of Cα from centroid, in Å), the count of Cα–Cα contacts (pairs closer than 8 Å and separated by more than four residues in sequence — i.e. tertiary, not local, contacts), and the bounding-box dimensions. Together they distinguish compact globular folds from extended fibres or disordered chains.

Foldseek 3Di. The Foldseek 3Di string encodes local tertiary geometry as a 20-letter alphabet — one character per residue — derived from the relative positions of nearby Cα atoms. Unlike the amino-acid sequence, 3Di is a direct function of the 3D structure, so two proteins with the same fold have similar 3Di strings even at low sequence identity.

Rendered structure images. Six rendered views show the 3D structure from the faces of a cube — i.e. along ±x, ±y, ±z. Rendering representation is drawn randomly per protein from cartoon (secondary-structure ribbons), sticks (backbone bonds), or molecular surface; coloring is either N→C rainbow (blue at the N-terminus through red at the C-terminus) or one color per chain.

Nearest PDB structures. The Foldseek neighbor list gives the closest experimentally determined structures in the PDB, ranked by structural alignment. TM-score near 1 means near-identical fold; near 0.3 means only rough topology match. This is how one finds what a novel AlphaFold prediction most resembles in the solved-structure universe.

Solvent-accessible surface area. SASA measures how much of the protein is reachable by solvent. It is computed by rolling a water-sized probe over the atomic surface and summing the exposed area (Å²). Per-residue SASA distinguishes core (buried, low SASA) from surface (exposed, high SASA) residues; total SASA is a whole-molecule size measure.